Protein AF-R6LTX6-F1 (afdb_monomer_lite)

Radius of gyration: 16.49 Å; chains: 1; bounding box: 52×23×38 Å

Structure (mmCIF, N/CA/C/O backbone):
data_AF-R6LTX6-F1
#
_entry.id   AF-R6LTX6-F1
#
loop_
_atom_site.group_PDB
_atom_site.id
_atom_site.type_symbol
_atom_site.label_atom_id
_atom_site.label_alt_id
_atom_site.label_comp_id
_atom_site.label_asym_id
_atom_site.label_entity_id
_atom_site.label_seq_id
_atom_site.pdbx_PDB_ins_code
_atom_site.Cartn_x
_atom_site.Cartn_y
_atom_site.Cartn_z
_atom_site.occupancy
_atom_site.B_iso_or_equiv
_atom_site.auth_seq_id
_atom_site.auth_comp_id
_atom_site.auth_asym_id
_atom_site.auth_atom_id
_atom_site.pdbx_PDB_model_num
ATOM 1 N N . MET A 1 1 ? -2.125 16.355 3.284 1.00 78.62 1 MET A N 1
ATOM 2 C CA . MET A 1 1 ? -2.630 15.028 2.858 1.00 78.62 1 MET A CA 1
ATOM 3 C C . MET A 1 1 ? -1.784 13.875 3.386 1.00 78.62 1 MET A C 1
ATOM 5 O O . MET A 1 1 ? -2.340 13.054 4.097 1.00 78.62 1 MET A O 1
ATOM 9 N N . LEU A 1 2 ? -0.468 13.828 3.135 1.00 82.12 2 LEU A N 1
ATOM 10 C CA . LEU A 1 2 ? 0.399 12.726 3.601 1.00 82.12 2 LEU A CA 1
ATOM 11 C C . LEU A 1 2 ? 0.285 12.425 5.103 1.00 82.12 2 LEU A C 1
ATOM 13 O O . LEU A 1 2 ? 0.091 11.276 5.477 1.00 82.12 2 LEU A O 1
ATOM 17 N N . LEU A 1 3 ? 0.320 13.449 5.961 1.00 87.50 3 LEU A N 1
ATOM 18 C CA . LEU A 1 3 ? 0.192 13.255 7.411 1.00 87.50 3 LEU A CA 1
ATOM 19 C C . LEU A 1 3 ? -1.146 12.625 7.823 1.00 87.50 3 LEU A C 1
ATOM 21 O O . LEU A 1 3 ? -1.161 11.827 8.749 1.00 87.50 3 LEU A O 1
ATOM 25 N N . LEU A 1 4 ? -2.244 12.942 7.125 1.00 87.31 4 LEU A N 1
ATOM 26 C CA . LEU A 1 4 ? -3.567 12.355 7.384 1.00 87.31 4 LEU A CA 1
ATOM 27 C C . LEU A 1 4 ? -3.620 10.885 6.949 1.00 87.31 4 LEU A C 1
ATOM 29 O O . LEU A 1 4 ? -4.168 10.033 7.645 1.00 87.31 4 LEU A O 1
ATOM 33 N N . ILE A 1 5 ? -3.013 10.570 5.804 1.00 88.12 5 ILE A N 1
ATOM 34 C CA . ILE A 1 5 ? -2.917 9.194 5.311 1.00 88.12 5 ILE A CA 1
ATOM 35 C C . ILE A 1 5 ? -2.060 8.355 6.271 1.00 88.12 5 ILE A C 1
ATOM 37 O O . ILE A 1 5 ? -2.475 7.274 6.675 1.00 88.12 5 ILE A O 1
ATOM 41 N N . LEU A 1 6 ? -0.908 8.869 6.704 1.00 89.81 6 LEU A N 1
ATOM 42 C CA . LEU A 1 6 ? -0.019 8.163 7.629 1.00 89.81 6 LEU A CA 1
ATOM 43 C C . LEU A 1 6 ? -0.624 8.017 9.030 1.00 89.81 6 LEU A C 1
ATOM 45 O O . LEU A 1 6 ? -0.534 6.942 9.620 1.00 89.81 6 LEU A O 1
ATOM 49 N N . SER A 1 7 ? -1.272 9.057 9.561 1.00 90.69 7 SER A N 1
ATOM 50 C CA . SER A 1 7 ? -1.913 8.980 10.876 1.00 90.69 7 SER A CA 1
ATOM 51 C C . SER A 1 7 ? -3.105 8.020 10.875 1.00 90.69 7 SER A C 1
ATOM 53 O O . SER A 1 7 ? -3.224 7.213 11.797 1.00 90.69 7 SER A O 1
ATOM 55 N N . SER A 1 8 ? -3.934 8.024 9.823 1.00 89.62 8 SER A N 1
ATOM 56 C CA . SER A 1 8 ? -5.022 7.044 9.671 1.00 89.62 8 SER A CA 1
ATOM 57 C C . SER A 1 8 ? -4.488 5.616 9.542 1.00 89.62 8 SER A C 1
ATOM 59 O O . SER A 1 8 ? -5.011 4.708 10.183 1.00 89.62 8 SER A O 1
ATOM 61 N N . ALA A 1 9 ? -3.396 5.422 8.796 1.00 90.31 9 ALA A N 1
ATOM 62 C CA . ALA A 1 9 ? -2.734 4.128 8.661 1.00 90.31 9 ALA A CA 1
ATOM 63 C C . ALA A 1 9 ? -2.217 3.608 9.994 1.00 90.31 9 ALA A C 1
ATOM 65 O O . ALA A 1 9 ? -2.379 2.433 10.301 1.00 90.31 9 ALA A O 1
ATOM 66 N N . PHE A 1 10 ? -1.624 4.489 10.797 1.00 91.00 10 PHE A N 1
ATOM 67 C CA . PHE A 1 10 ? -1.101 4.165 12.118 1.00 91.00 10 PHE A CA 1
ATOM 68 C C . PHE A 1 10 ? -2.209 3.894 13.149 1.00 91.00 10 PHE A C 1
ATOM 70 O O . PHE A 1 10 ? -2.022 3.108 14.084 1.00 91.00 10 PHE A O 1
ATOM 77 N N . ALA A 1 11 ? -3.387 4.492 12.976 1.00 91.69 11 ALA A N 1
ATOM 78 C CA . ALA A 1 11 ? -4.525 4.292 13.866 1.00 91.69 11 ALA A CA 1
ATOM 79 C C . ALA A 1 11 ? -5.073 2.846 13.818 1.00 91.69 11 ALA A C 1
ATOM 81 O O . ALA A 1 11 ? -5.494 2.315 14.850 1.00 91.69 11 ALA A O 1
ATOM 82 N N . VAL A 1 12 ? -4.999 2.174 12.661 1.00 90.88 12 VAL A N 1
ATOM 83 C CA . VAL A 1 12 ? -5.471 0.786 12.471 1.00 90.88 12 VAL A CA 1
ATOM 84 C C . VAL A 1 12 ? -4.697 -0.239 13.329 1.00 90.88 12 VAL A C 1
ATOM 86 O O . VAL A 1 12 ? -5.312 -0.937 14.143 1.00 90.88 12 VAL A O 1
ATOM 89 N N . PRO A 1 13 ? -3.352 -0.352 13.260 1.00 91.12 13 PRO A N 1
ATOM 90 C CA . PRO A 1 13 ? -2.604 -1.300 14.086 1.00 91.12 13 PRO A CA 1
ATOM 91 C C . PRO A 1 13 ? -2.652 -0.949 15.580 1.00 91.12 13 PRO A C 1
ATOM 93 O O . PRO A 1 13 ? -2.630 -1.854 16.425 1.00 91.12 13 PRO A O 1
ATOM 96 N N . THR A 1 14 ? -2.781 0.336 15.925 1.00 92.06 14 THR A N 1
ATOM 97 C CA . THR A 1 14 ? -2.888 0.805 17.317 1.00 92.06 14 THR A CA 1
ATOM 98 C C . THR A 1 14 ? -4.281 0.637 17.929 1.00 92.06 14 THR A C 1
ATOM 100 O O . THR A 1 14 ? -4.457 0.965 19.102 1.00 92.06 14 THR A O 1
ATOM 103 N N . ARG A 1 15 ? -5.253 0.073 17.188 1.00 86.56 15 ARG A N 1
ATOM 104 C CA . ARG A 1 15 ? -6.657 -0.094 17.619 1.00 86.56 15 ARG A CA 1
ATOM 105 C C . ARG A 1 15 ? -7.307 1.225 18.049 1.00 86.56 15 ARG A C 1
ATOM 107 O O . ARG A 1 15 ? -8.153 1.256 18.936 1.00 86.56 15 ARG A O 1
ATOM 114 N N . LYS A 1 16 ? -6.887 2.328 17.430 1.00 88.81 16 LYS A N 1
ATOM 115 C CA . LYS A 1 16 ? -7.504 3.649 17.595 1.00 88.81 16 LYS A CA 1
ATOM 116 C C . LYS A 1 16 ? -8.647 3.871 16.593 1.00 88.81 16 LYS A C 1
ATOM 118 O O . LYS A 1 16 ? -9.210 4.958 16.556 1.00 88.81 16 LYS A O 1
ATOM 123 N N . THR A 1 17 ? -8.985 2.851 15.802 1.00 88.25 17 THR A N 1
ATOM 124 C CA . THR A 1 17 ? -10.089 2.815 14.831 1.00 88.25 17 THR A CA 1
ATOM 125 C C . THR A 1 17 ? -11.028 1.648 15.127 1.00 88.25 17 THR A C 1
ATOM 127 O O . THR A 1 17 ? -10.607 0.669 15.740 1.00 88.25 17 THR A O 1
ATOM 130 N N . VAL A 1 18 ? -12.257 1.711 14.607 1.00 86.81 18 VAL A N 1
ATOM 131 C CA . VAL A 1 18 ? -13.229 0.597 14.640 1.00 86.81 18 VAL A CA 1
ATOM 132 C C . VAL A 1 18 ? -12.784 -0.573 13.744 1.00 86.81 18 VAL A C 1
ATOM 134 O O . VAL A 1 18 ? -13.125 -1.723 13.992 1.00 86.81 18 VAL A O 1
ATOM 137 N N . LEU A 1 19 ? -11.957 -0.289 12.735 1.00 88.12 19 LEU A N 1
ATOM 138 C CA . LEU A 1 19 ? -11.505 -1.269 11.749 1.00 88.12 19 LEU A CA 1
ATOM 139 C C . LEU A 1 19 ? -10.603 -2.356 12.366 1.00 88.12 19 LEU A C 1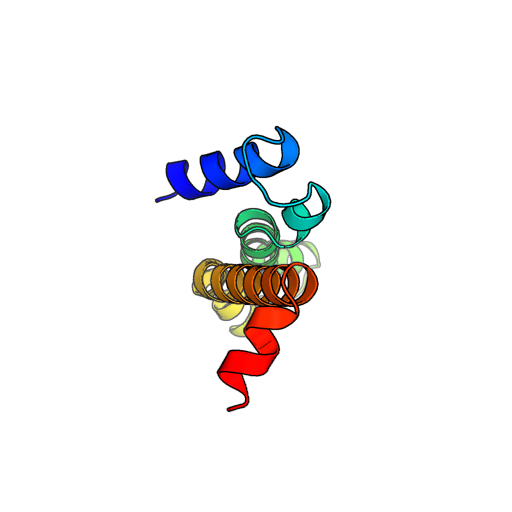
ATOM 141 O O . LEU A 1 19 ? -9.725 -2.047 13.184 1.00 88.12 19 LEU A O 1
ATOM 145 N N . PRO A 1 20 ? -10.739 -3.626 11.939 1.00 90.38 20 PRO A N 1
ATOM 146 C CA . PRO A 1 20 ? -9.890 -4.711 12.405 1.00 90.38 20 PRO A CA 1
ATOM 147 C C . PRO A 1 20 ? -8.443 -4.536 11.927 1.00 90.38 20 PRO A C 1
ATOM 149 O O . PRO A 1 20 ? -8.171 -4.042 10.837 1.00 90.38 20 PRO A O 1
ATOM 152 N N . ARG A 1 21 ? -7.476 -5.053 12.697 1.00 89.31 21 ARG A N 1
ATOM 153 C CA . ARG A 1 21 ? -6.035 -4.945 12.371 1.00 89.31 21 ARG A CA 1
ATOM 154 C C . ARG A 1 21 ? -5.657 -5.488 10.989 1.00 89.31 21 ARG A C 1
ATOM 156 O O . ARG A 1 21 ? -4.718 -4.987 10.380 1.00 89.31 21 ARG A O 1
ATOM 163 N N . ARG A 1 22 ? -6.373 -6.506 10.497 1.00 89.69 22 ARG A N 1
ATOM 164 C CA . ARG A 1 22 ? -6.142 -7.104 9.168 1.00 89.69 22 ARG A CA 1
ATOM 165 C C . ARG A 1 22 ? -6.420 -6.118 8.030 1.00 89.69 22 ARG A C 1
ATOM 167 O O . ARG A 1 22 ? -5.815 -6.231 6.970 1.00 89.69 22 ARG A O 1
ATOM 174 N N . MET A 1 23 ? -7.259 -5.114 8.277 1.00 92.69 23 MET A N 1
ATOM 175 C CA . MET A 1 23 ? -7.633 -4.092 7.304 1.00 92.69 23 MET A CA 1
ATOM 176 C C . MET A 1 23 ? -6.466 -3.184 6.904 1.00 92.69 23 MET A C 1
ATOM 178 O O . MET A 1 23 ? -6.509 -2.560 5.851 1.00 92.69 23 MET A O 1
ATOM 182 N N . PHE A 1 24 ? -5.374 -3.185 7.676 1.00 92.75 24 PHE A N 1
ATOM 183 C CA . PHE A 1 24 ? -4.140 -2.482 7.327 1.00 92.75 24 PHE A CA 1
ATOM 184 C C . PHE A 1 24 ? -3.558 -2.911 5.965 1.00 92.75 24 PHE A C 1
ATOM 186 O O . PHE A 1 24 ? -2.982 -2.090 5.254 1.00 92.75 24 PHE A O 1
ATOM 193 N N . VAL A 1 25 ? -3.753 -4.172 5.555 1.00 93.56 25 VAL A N 1
ATOM 194 C CA . VAL A 1 25 ? -3.297 -4.675 4.242 1.00 93.56 25 VAL A CA 1
ATOM 195 C C . VAL A 1 25 ? -4.021 -3.979 3.086 1.00 93.56 25 VAL A C 1
ATOM 197 O O . VAL A 1 25 ? -3.446 -3.787 2.019 1.00 93.56 25 VAL A O 1
ATOM 200 N N . PHE A 1 26 ? -5.264 -3.551 3.301 1.00 93.38 26 PHE A N 1
ATOM 201 C CA . PHE A 1 26 ? -6.055 -2.830 2.305 1.00 93.38 26 PHE A CA 1
ATOM 202 C C . PHE A 1 26 ? -5.911 -1.311 2.412 1.00 93.38 26 PHE A C 1
ATOM 204 O O . PHE A 1 26 ? -6.453 -0.590 1.580 1.00 93.38 26 PHE A O 1
ATOM 211 N N . HIS A 1 27 ? -5.174 -0.817 3.411 1.00 93.38 27 HIS A N 1
ATOM 212 C CA . HIS A 1 27 ? -5.022 0.614 3.647 1.00 93.38 27 HIS A CA 1
ATOM 213 C C . HIS A 1 27 ? -4.206 1.290 2.547 1.00 93.38 27 HIS A C 1
ATOM 215 O O . HIS A 1 27 ? -3.279 0.696 1.991 1.00 93.38 27 HIS A O 1
ATOM 221 N N . MET A 1 28 ? -4.525 2.558 2.274 1.00 93.06 28 MET A N 1
ATOM 222 C CA . MET A 1 28 ? -3.951 3.331 1.162 1.00 93.06 28 MET A CA 1
ATOM 223 C C . MET A 1 28 ? -2.418 3.211 1.017 1.00 93.06 28 MET A C 1
ATOM 225 O O . MET A 1 28 ? -1.965 2.907 -0.086 1.00 93.06 28 MET A O 1
ATOM 229 N N . PRO A 1 29 ? -1.590 3.388 2.071 1.00 94.62 29 PRO A N 1
ATOM 230 C CA . PRO A 1 29 ? -0.133 3.325 1.934 1.00 94.62 29 PRO A CA 1
ATOM 231 C C . PRO A 1 29 ? 0.392 1.989 1.421 1.00 94.62 29 PRO A C 1
ATOM 233 O O . PRO A 1 29 ? 1.379 1.978 0.694 1.00 94.62 29 PRO A O 1
ATOM 236 N N . THR A 1 30 ? -0.253 0.874 1.775 1.00 94.62 30 THR A N 1
ATOM 237 C CA . THR A 1 30 ? 0.195 -0.461 1.361 1.00 94.62 30 T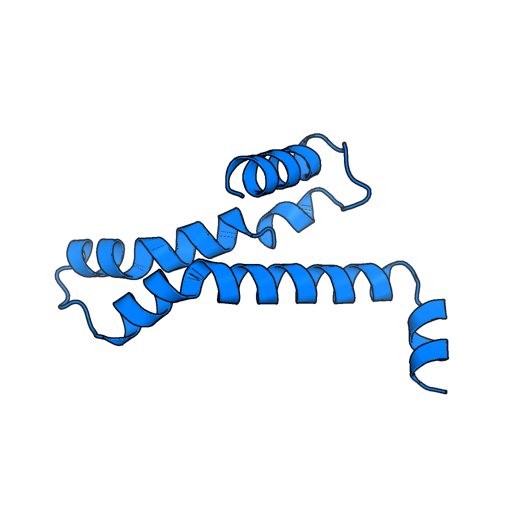HR A CA 1
ATOM 238 C C . THR A 1 30 ? 0.166 -0.569 -0.162 1.00 94.62 30 THR A C 1
ATOM 240 O O . THR A 1 30 ? 1.180 -0.879 -0.782 1.00 94.62 30 THR A O 1
ATOM 243 N N . TRP A 1 31 ? -0.968 -0.229 -0.776 1.00 95.56 31 TRP A N 1
ATOM 244 C CA . TRP A 1 31 ? -1.139 -0.301 -2.229 1.00 95.56 31 TRP A CA 1
ATOM 245 C C . TRP A 1 31 ? -0.430 0.827 -2.970 1.00 95.56 31 TRP A C 1
ATOM 247 O O . TRP A 1 31 ? 0.139 0.598 -4.035 1.00 95.56 31 TRP A O 1
ATOM 257 N N . GLN A 1 32 ? -0.384 2.025 -2.387 1.00 95.00 32 GLN A N 1
ATOM 258 C CA . GLN A 1 32 ? 0.335 3.147 -2.978 1.00 95.00 32 GLN A CA 1
ATOM 259 C C . GLN A 1 32 ? 1.834 2.850 -3.106 1.00 95.00 32 GLN A C 1
ATOM 261 O O . GLN A 1 32 ? 2.406 3.087 -4.166 1.00 95.00 32 GLN A O 1
ATOM 266 N N . ILE A 1 33 ? 2.466 2.285 -2.069 1.00 95.06 33 ILE A N 1
ATOM 267 C CA . ILE A 1 33 ? 3.884 1.898 -2.115 1.00 95.06 33 ILE A CA 1
ATOM 268 C C . ILE A 1 33 ? 4.111 0.807 -3.165 1.00 95.06 33 ILE A C 1
ATOM 270 O O . ILE A 1 33 ? 5.060 0.907 -3.939 1.00 95.06 33 ILE A O 1
ATOM 274 N N . ILE A 1 34 ? 3.232 -0.199 -3.232 1.00 95.56 34 ILE A N 1
ATOM 275 C CA . ILE A 1 34 ? 3.323 -1.268 -4.238 1.00 95.56 34 ILE A CA 1
ATOM 276 C C . ILE A 1 34 ? 3.327 -0.677 -5.651 1.00 95.56 34 ILE A C 1
ATOM 278 O O . ILE A 1 34 ? 4.224 -0.987 -6.429 1.00 95.56 34 ILE A O 1
ATOM 282 N N . PHE A 1 35 ? 2.365 0.191 -5.973 1.00 96.19 35 PHE A N 1
ATOM 283 C CA . PHE A 1 35 ? 2.245 0.768 -7.311 1.00 96.19 35 PHE A CA 1
ATOM 284 C C . PHE A 1 35 ? 3.368 1.753 -7.645 1.00 96.19 35 PHE A C 1
ATOM 286 O O . PHE A 1 35 ? 3.891 1.725 -8.759 1.00 96.19 35 PHE A O 1
ATOM 293 N N . VAL A 1 36 ? 3.786 2.584 -6.684 1.00 96.50 36 VAL A N 1
ATOM 294 C CA . VAL A 1 36 ? 4.890 3.535 -6.885 1.00 96.50 36 VAL A CA 1
ATOM 295 C C . VAL A 1 36 ? 6.189 2.816 -7.239 1.00 96.50 36 VAL A C 1
ATOM 297 O O . VAL A 1 36 ? 6.912 3.303 -8.104 1.00 96.50 36 VAL A O 1
ATOM 300 N N . LEU A 1 37 ? 6.453 1.655 -6.627 1.00 96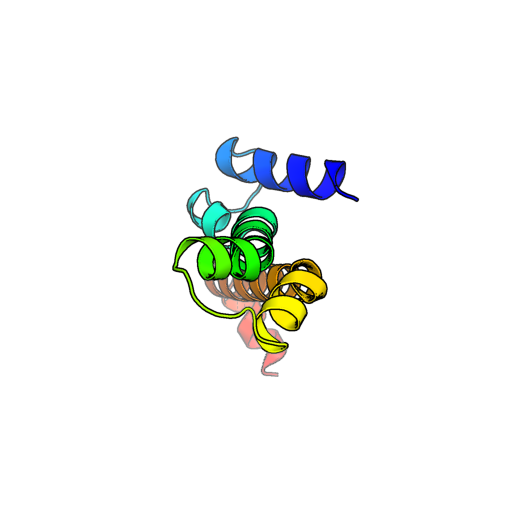.50 37 LEU A N 1
ATOM 301 C CA . LEU A 1 37 ? 7.696 0.898 -6.804 1.00 96.50 37 LEU A CA 1
ATOM 302 C C . LEU A 1 37 ? 7.759 0.053 -8.086 1.00 96.50 37 LEU A C 1
ATOM 304 O O . LEU A 1 37 ? 8.822 -0.485 -8.393 1.00 96.50 37 LEU A O 1
ATOM 308 N N . ILE A 1 38 ? 6.671 -0.077 -8.852 1.00 95.00 38 ILE A N 1
ATOM 309 C CA . ILE A 1 38 ? 6.643 -0.870 -10.097 1.00 95.00 38 ILE A CA 1
ATOM 310 C C . ILE A 1 38 ? 7.774 -0.496 -11.075 1.00 95.00 38 ILE A C 1
ATOM 312 O O . ILE A 1 38 ? 8.525 -1.396 -11.467 1.00 95.00 38 ILE A O 1
ATOM 316 N N . PRO A 1 39 ? 7.960 0.783 -11.469 1.00 94.62 39 PRO A N 1
ATOM 317 C CA . PRO A 1 39 ? 9.041 1.158 -12.378 1.00 94.62 39 PRO A CA 1
ATOM 318 C C . PRO A 1 39 ? 10.432 0.858 -11.803 1.00 94.62 39 PRO A C 1
ATOM 320 O O . PRO A 1 39 ? 11.320 0.460 -12.556 1.00 94.62 39 PRO A O 1
ATOM 323 N N . ASP A 1 40 ? 10.634 1.002 -10.491 1.00 94.56 40 ASP A N 1
ATOM 324 C CA . ASP A 1 40 ? 11.920 0.729 -9.839 1.00 94.56 40 ASP A CA 1
ATOM 325 C C . ASP A 1 40 ? 12.244 -0.767 -9.823 1.00 94.56 40 ASP A C 1
ATOM 327 O O . ASP A 1 40 ? 13.344 -1.168 -10.205 1.00 94.56 40 ASP A O 1
ATOM 331 N N . ILE A 1 41 ? 11.270 -1.610 -9.467 1.00 94.62 41 ILE A N 1
ATOM 332 C CA . ILE A 1 41 ? 11.408 -3.073 -9.496 1.00 94.62 41 ILE A CA 1
ATOM 333 C C . ILE A 1 41 ? 11.728 -3.547 -10.915 1.00 94.62 41 ILE A C 1
ATOM 335 O O . ILE A 1 41 ? 12.583 -4.412 -11.108 1.00 94.62 41 ILE A O 1
ATOM 339 N N . ARG A 1 42 ? 11.086 -2.953 -11.925 1.00 94.25 42 ARG A N 1
ATOM 340 C CA . ARG A 1 42 ? 11.316 -3.316 -13.324 1.00 94.25 42 ARG A CA 1
ATOM 341 C C . ARG A 1 42 ? 12.719 -2.958 -13.804 1.00 94.25 42 ARG A C 1
ATOM 343 O O . ARG A 1 42 ? 13.368 -3.791 -14.435 1.00 94.25 42 ARG A O 1
ATOM 350 N N . LYS A 1 43 ? 13.214 -1.770 -13.438 1.00 94.44 43 LYS A N 1
ATOM 351 C CA . LYS A 1 43 ? 14.610 -1.375 -13.688 1.00 94.44 43 LYS A CA 1
ATOM 352 C C . LYS A 1 43 ? 15.589 -2.322 -13.003 1.00 94.44 43 LYS A C 1
ATOM 354 O O . LYS A 1 43 ? 16.559 -2.741 -13.626 1.00 94.44 43 LYS A O 1
ATOM 359 N N . LEU A 1 44 ? 15.331 -2.681 -11.743 1.00 95.94 44 LEU A N 1
ATOM 360 C CA . LEU A 1 44 ? 16.166 -3.624 -10.990 1.00 95.94 44 LEU A CA 1
ATOM 361 C C . LEU A 1 44 ? 16.191 -5.019 -11.628 1.00 95.94 44 LEU A C 1
ATOM 363 O O . LEU A 1 44 ? 17.220 -5.686 -11.593 1.00 95.94 44 LEU A O 1
ATOM 367 N N . ALA A 1 45 ? 15.092 -5.439 -12.256 1.00 95.44 45 ALA A N 1
ATOM 368 C CA . ALA A 1 45 ? 15.010 -6.690 -13.006 1.00 95.44 45 ALA A CA 1
ATOM 369 C C . ALA A 1 45 ? 15.724 -6.646 -14.377 1.00 95.44 45 ALA A C 1
ATOM 371 O O . ALA A 1 45 ? 15.709 -7.642 -15.098 1.00 95.44 45 ALA A O 1
ATOM 372 N N . GLY A 1 46 ? 16.332 -5.515 -14.759 1.00 93.06 46 GLY A N 1
ATOM 373 C CA . GLY A 1 46 ? 17.007 -5.344 -16.050 1.00 93.06 46 GLY A CA 1
ATOM 374 C C . GLY A 1 46 ? 16.054 -5.229 -17.243 1.00 93.06 46 GLY A C 1
ATOM 375 O O . GLY A 1 46 ? 16.493 -5.333 -18.386 1.00 93.06 46 GLY A O 1
ATOM 376 N N . ALA A 1 47 ? 14.758 -5.029 -16.990 1.00 92.62 47 ALA A N 1
ATOM 377 C CA . ALA A 1 47 ? 13.752 -4.846 -18.025 1.00 92.62 47 ALA A CA 1
ATOM 378 C C . ALA A 1 47 ? 13.559 -3.359 -18.351 1.00 92.62 47 ALA A C 1
ATOM 380 O O . ALA A 1 47 ? 13.721 -2.480 -17.502 1.00 92.62 47 ALA A O 1
ATOM 381 N N . GLU A 1 48 ? 13.164 -3.078 -19.590 1.00 92.19 48 GLU A N 1
ATOM 382 C CA . GLU A 1 48 ? 12.778 -1.731 -19.993 1.00 92.19 48 GLU A CA 1
ATOM 383 C C . GLU A 1 48 ? 11.494 -1.307 -19.265 1.00 92.19 48 GLU A C 1
ATOM 385 O O . GLU A 1 48 ? 10.552 -2.097 -19.110 1.00 92.19 48 GLU A O 1
ATOM 390 N N . VAL A 1 49 ? 11.472 -0.058 -18.796 1.00 92.69 49 VAL A N 1
ATOM 391 C CA . VAL A 1 49 ? 10.288 0.523 -18.159 1.00 92.69 49 VAL A CA 1
ATOM 392 C C . VAL A 1 49 ? 9.291 0.905 -19.234 1.00 92.69 49 VAL A C 1
ATOM 394 O O . VAL A 1 49 ? 9.565 1.749 -20.082 1.00 92.69 49 VAL A O 1
ATOM 397 N N . SER A 1 50 ? 8.120 0.287 -19.178 1.00 93.88 50 SER A N 1
ATOM 398 C CA . SER A 1 50 ? 7.025 0.552 -20.095 1.00 93.88 50 SER A CA 1
ATOM 399 C C . SER A 1 50 ? 6.189 1.747 -19.640 1.00 93.88 50 SER A C 1
ATOM 401 O O . SER A 1 50 ? 6.171 2.128 -18.467 1.00 93.88 50 SER A O 1
ATOM 403 N N . THR A 1 51 ? 5.407 2.305 -20.564 1.00 94.31 51 THR A N 1
ATOM 404 C CA . THR A 1 51 ? 4.419 3.349 -20.258 1.00 94.31 51 THR A CA 1
ATOM 405 C C . THR A 1 51 ? 3.436 2.911 -19.168 1.00 94.31 51 THR A C 1
ATOM 407 O O . THR A 1 51 ? 3.058 3.726 -18.332 1.00 94.31 51 THR A O 1
ATOM 410 N N . MET A 1 52 ? 3.063 1.627 -19.124 1.00 93.06 52 MET A N 1
ATOM 411 C CA . MET A 1 52 ? 2.130 1.111 -18.118 1.00 93.06 52 MET A CA 1
ATOM 412 C C . MET A 1 52 ? 2.709 1.146 -16.703 1.00 93.06 52 MET A C 1
ATOM 414 O O . MET A 1 52 ? 1.981 1.441 -15.761 1.00 93.06 52 MET A O 1
ATOM 418 N N . ASP A 1 53 ? 4.015 0.927 -16.543 1.00 94.12 53 ASP A N 1
ATOM 419 C CA . ASP A 1 53 ? 4.664 1.014 -15.230 1.00 94.12 53 ASP A CA 1
ATOM 420 C C . ASP A 1 53 ? 4.583 2.446 -14.672 1.00 94.12 53 ASP A C 1
ATOM 422 O O . ASP A 1 53 ? 4.355 2.649 -13.479 1.00 94.12 53 ASP A O 1
ATOM 426 N N . PHE A 1 54 ? 4.695 3.450 -15.549 1.00 93.94 54 PHE A N 1
ATOM 427 C CA . PHE A 1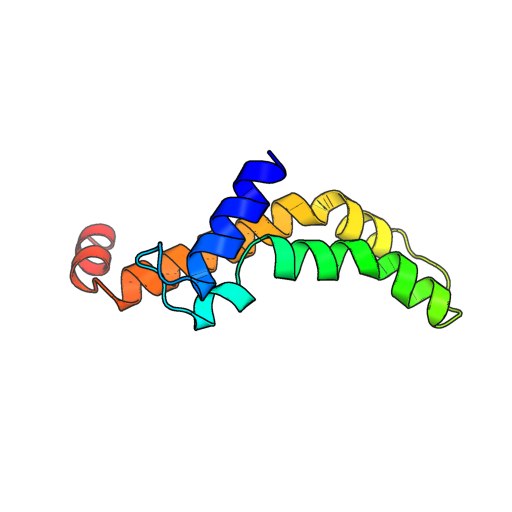 54 ? 4.514 4.853 -15.179 1.00 93.94 54 PHE A CA 1
ATOM 428 C C . PHE A 1 54 ? 3.060 5.213 -14.889 1.00 93.94 54 PHE A C 1
ATOM 430 O O . PHE A 1 54 ? 2.818 5.946 -13.933 1.00 93.94 54 PHE A O 1
ATOM 437 N N . VAL A 1 55 ? 2.103 4.705 -15.673 1.00 95.12 55 VAL A N 1
ATOM 438 C CA . VAL A 1 55 ? 0.668 4.920 -15.418 1.00 95.12 55 VAL A CA 1
ATOM 439 C C . VAL A 1 55 ? 0.294 4.383 -14.039 1.00 95.12 55 VAL A C 1
ATOM 441 O O . VAL A 1 55 ? -0.309 5.107 -13.252 1.00 95.12 55 VAL A O 1
ATOM 444 N N . LEU A 1 56 ? 0.722 3.161 -13.708 1.00 93.69 56 LEU A N 1
ATOM 445 C CA . LEU A 1 56 ? 0.462 2.556 -12.401 1.00 93.69 56 LEU A CA 1
ATOM 446 C C . LEU A 1 56 ? 1.116 3.349 -11.260 1.00 93.69 56 LEU A C 1
ATOM 448 O O . LEU A 1 56 ? 0.489 3.573 -10.228 1.00 93.69 56 LEU A O 1
ATOM 452 N N . SER A 1 57 ? 2.351 3.819 -11.447 1.00 95.25 57 SER A N 1
ATOM 453 C CA . SER A 1 57 ? 3.058 4.614 -10.434 1.00 95.25 57 SER A CA 1
ATOM 454 C C . SER A 1 57 ? 2.417 5.997 -10.213 1.00 95.25 57 SER A C 1
ATOM 456 O O . SER A 1 57 ? 2.201 6.400 -9.067 1.00 95.25 57 SER A O 1
ATOM 458 N N . GLN A 1 58 ? 2.037 6.702 -11.287 1.00 94.88 58 GLN A N 1
ATOM 459 C CA . GLN A 1 58 ? 1.387 8.021 -11.231 1.00 94.88 58 GLN A CA 1
ATOM 460 C C . GLN A 1 58 ? -0.031 7.959 -10.651 1.00 94.88 58 GLN A C 1
ATOM 462 O O . GLN A 1 58 ? -0.386 8.796 -9.824 1.00 94.88 58 GLN A O 1
ATOM 467 N N . ASP A 1 59 ? -0.824 6.958 -11.044 1.00 94.94 59 ASP A N 1
ATOM 468 C CA . ASP A 1 59 ? -2.212 6.794 -10.592 1.00 94.94 59 ASP A CA 1
ATOM 469 C C . ASP A 1 59 ? -2.336 6.011 -9.268 1.00 94.94 59 ASP A C 1
ATOM 471 O O . ASP A 1 59 ? -3.432 5.775 -8.755 1.00 94.94 59 ASP A O 1
ATOM 475 N N . SER A 1 60 ? -1.201 5.642 -8.665 1.00 94.88 60 SER A N 1
ATOM 476 C CA . SER A 1 60 ? -1.110 4.855 -7.427 1.00 94.88 60 SER A CA 1
ATOM 477 C C . SER A 1 60 ? -2.006 5.362 -6.295 1.00 94.88 60 SER A C 1
ATOM 479 O O . SER A 1 60 ? -2.586 4.561 -5.565 1.00 94.88 60 SER A O 1
ATOM 481 N N . GLY A 1 61 ? -2.140 6.683 -6.142 1.00 93.06 61 GLY A N 1
ATOM 482 C CA . GLY A 1 61 ? -2.983 7.293 -5.115 1.00 93.06 61 GLY A CA 1
ATOM 483 C C . GLY A 1 61 ? -4.476 7.030 -5.330 1.00 93.06 61 GLY A C 1
ATOM 484 O O . GLY A 1 61 ? -5.173 6.683 -4.377 1.00 93.06 61 GLY A O 1
ATOM 485 N N . ASN A 1 62 ? -4.954 7.145 -6.570 1.00 94.56 62 ASN A N 1
ATOM 486 C CA . ASN A 1 62 ? -6.357 6.917 -6.917 1.00 94.56 62 ASN A CA 1
ATOM 487 C C . ASN A 1 62 ? -6.699 5.426 -6.844 1.00 94.56 62 ASN A C 1
ATOM 489 O O . ASN A 1 62 ? -7.697 5.053 -6.227 1.00 94.56 62 ASN A O 1
ATOM 493 N N . ALA A 1 63 ? -5.832 4.567 -7.387 1.00 94.38 63 ALA A N 1
ATOM 494 C CA . ALA A 1 63 ? -5.993 3.119 -7.300 1.00 94.38 63 ALA A CA 1
ATOM 495 C C . ALA A 1 63 ? -5.993 2.632 -5.839 1.00 94.38 63 ALA A C 1
ATOM 497 O O . ALA A 1 63 ? -6.864 1.860 -5.438 1.00 94.38 63 ALA A O 1
ATOM 498 N N . ALA A 1 64 ? -5.069 3.125 -5.007 1.00 95.12 64 ALA A N 1
ATOM 499 C CA . ALA A 1 64 ? -5.025 2.786 -3.586 1.00 95.12 64 ALA A CA 1
ATOM 500 C C . ALA A 1 64 ? -6.264 3.278 -2.822 1.00 95.12 64 ALA A C 1
ATOM 502 O O . ALA A 1 64 ? -6.750 2.579 -1.932 1.00 95.12 64 ALA A O 1
ATOM 503 N N . LEU A 1 65 ? -6.793 4.456 -3.168 1.00 94.00 65 LEU A N 1
ATOM 504 C CA . LEU A 1 65 ? -8.030 4.971 -2.585 1.00 94.00 65 LEU A CA 1
ATOM 505 C C . LEU A 1 65 ? -9.232 4.095 -2.954 1.00 94.00 65 LEU A C 1
ATOM 507 O O . LEU A 1 65 ? -10.023 3.761 -2.075 1.00 94.00 65 LEU A O 1
ATOM 511 N N . LEU A 1 66 ? -9.344 3.688 -4.221 1.00 95.94 66 LEU A N 1
ATOM 512 C CA . LEU A 1 66 ? -10.415 2.812 -4.696 1.00 95.94 66 LEU A CA 1
ATOM 513 C C . LEU A 1 66 ? -10.395 1.460 -3.971 1.00 95.94 66 LEU A C 1
ATOM 515 O O . LEU A 1 66 ? -11.433 0.999 -3.492 1.00 95.94 66 LEU A O 1
ATOM 519 N N . ILE A 1 67 ? -9.212 0.852 -3.839 1.00 95.56 67 ILE A N 1
ATOM 520 C CA . ILE A 1 67 ? -9.028 -0.400 -3.092 1.00 95.56 67 ILE A CA 1
ATOM 521 C C . ILE A 1 67 ? -9.443 -0.211 -1.630 1.00 95.56 67 ILE A C 1
ATOM 523 O O . ILE A 1 67 ? -10.199 -1.021 -1.091 1.00 95.56 67 ILE A O 1
ATOM 527 N N . TRP A 1 68 ? -8.997 0.880 -1.001 1.00 94.88 68 TRP A N 1
ATOM 528 C CA . TRP A 1 68 ? -9.329 1.178 0.387 1.00 94.88 68 TRP A CA 1
ATOM 529 C C . TRP A 1 68 ? -10.835 1.357 0.600 1.00 94.88 68 TRP A C 1
ATOM 531 O O . TRP A 1 68 ? -11.404 0.746 1.503 1.00 94.88 68 TRP A O 1
ATOM 541 N N . MET A 1 69 ? -11.495 2.159 -0.237 1.00 94.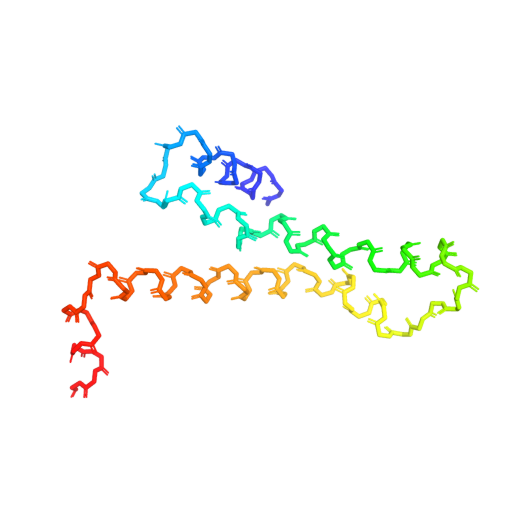62 69 MET A N 1
ATOM 542 C CA . MET A 1 69 ? -12.938 2.402 -0.159 1.00 94.62 69 MET A CA 1
ATOM 543 C C . MET A 1 69 ? -13.740 1.118 -0.370 1.00 94.62 69 MET A C 1
ATOM 545 O O . MET A 1 69 ? -14.644 0.837 0.411 1.00 94.62 69 MET A O 1
ATOM 549 N N . THR A 1 70 ? -13.363 0.305 -1.358 1.00 95.00 70 THR A N 1
ATOM 550 C CA . THR A 1 70 ? -14.022 -0.980 -1.639 1.00 95.00 70 THR A CA 1
ATOM 551 C C . THR A 1 70 ? -13.907 -1.929 -0.447 1.00 95.00 70 THR A C 1
ATOM 553 O O . THR A 1 70 ? -14.904 -2.496 -0.007 1.00 95.00 70 THR A O 1
ATOM 556 N N . ALA A 1 71 ? -12.713 -2.052 0.141 1.00 93.88 71 ALA A N 1
ATOM 557 C CA . ALA A 1 71 ? -12.511 -2.875 1.330 1.00 93.88 71 ALA A CA 1
ATOM 558 C C . ALA A 1 71 ? -13.332 -2.376 2.532 1.00 93.88 71 ALA A C 1
ATOM 560 O O . ALA A 1 71 ? -13.840 -3.189 3.301 1.00 93.88 71 ALA A O 1
ATOM 561 N N . ASN A 1 72 ? -13.489 -1.055 2.688 1.00 93.06 72 ASN A N 1
ATOM 562 C CA . ASN A 1 72 ? -14.340 -0.478 3.732 1.00 93.06 72 ASN A CA 1
ATOM 563 C C . ASN A 1 72 ? -15.818 -0.759 3.506 1.00 93.06 72 ASN A C 1
ATOM 565 O O . ASN A 1 72 ? -16.487 -1.142 4.458 1.00 93.06 72 ASN A O 1
ATOM 569 N N . ALA A 1 73 ? -16.307 -0.627 2.274 1.00 92.56 73 ALA A N 1
ATOM 570 C CA . ALA A 1 73 ? -17.690 -0.948 1.941 1.00 92.56 73 ALA A CA 1
ATOM 571 C C . ALA A 1 73 ? -18.000 -2.426 2.219 1.00 92.56 73 ALA A C 1
ATOM 573 O O . ALA A 1 73 ? -18.968 -2.732 2.905 1.00 92.56 73 ALA A O 1
ATOM 574 N N . MET A 1 74 ? -17.126 -3.338 1.778 1.00 91.56 74 MET A N 1
ATOM 575 C CA . MET A 1 74 ? -17.286 -4.773 2.032 1.00 91.56 74 MET A CA 1
ATOM 576 C C . MET A 1 74 ? -17.246 -5.120 3.521 1.00 91.56 74 MET A C 1
ATOM 578 O O . MET A 1 74 ? -18.017 -5.957 3.980 1.00 91.56 74 MET A O 1
ATOM 582 N N . TRP A 1 75 ? -16.333 -4.507 4.281 1.00 91.50 75 TRP A N 1
ATOM 583 C CA . TRP A 1 75 ? -16.257 -4.739 5.721 1.00 91.50 75 TRP A CA 1
AT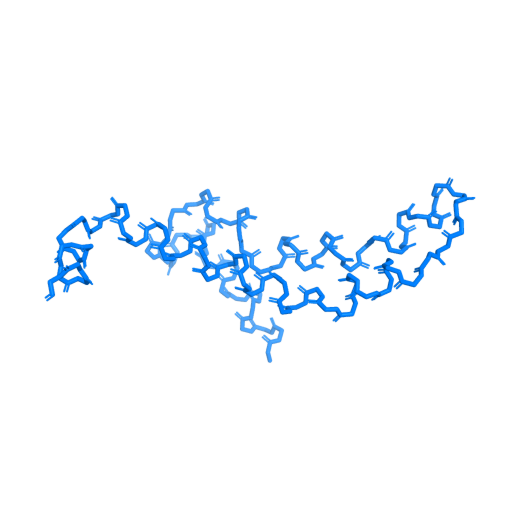OM 584 C C . TRP A 1 75 ? -17.488 -4.186 6.447 1.00 91.50 75 TRP A C 1
ATOM 586 O O . TRP A 1 75 ? -18.020 -4.862 7.319 1.00 91.50 75 TRP A O 1
ATOM 596 N N . ALA A 1 76 ? -17.966 -3.001 6.061 1.00 89.06 76 ALA A N 1
ATOM 597 C CA . ALA A 1 76 ? -19.156 -2.399 6.648 1.00 89.06 76 ALA A CA 1
ATOM 598 C C . ALA A 1 76 ? -20.420 -3.232 6.379 1.00 89.06 76 ALA A C 1
ATOM 600 O O . ALA A 1 76 ? -21.164 -3.483 7.320 1.00 89.06 76 ALA A O 1
ATOM 601 N N . GLY A 1 77 ? -20.624 -3.715 5.146 1.00 87.88 77 GLY A N 1
ATOM 602 C CA . GLY A 1 77 ? -21.749 -4.607 4.821 1.00 87.88 77 GLY A CA 1
ATOM 603 C C . GLY A 1 77 ? -21.676 -5.944 5.567 1.00 87.88 77 GLY A C 1
ATOM 604 O O . GLY A 1 77 ? -22.668 -6.421 6.107 1.00 87.88 77 GLY A O 1
ATOM 605 N N . ALA A 1 78 ? -20.474 -6.515 5.715 1.00 84.44 78 ALA A N 1
ATOM 606 C CA . ALA A 1 78 ? -20.287 -7.749 6.481 1.00 84.44 78 ALA A CA 1
ATOM 607 C C . ALA A 1 78 ? -20.545 -7.592 7.995 1.00 84.44 78 ALA A C 1
ATOM 609 O O . ALA A 1 78 ? -20.931 -8.564 8.643 1.00 84.44 78 ALA A O 1
ATOM 610 N N . GLU A 1 79 ? -20.307 -6.406 8.565 1.00 80.62 79 GLU A N 1
ATOM 611 C CA . GLU A 1 79 ? -20.530 -6.118 9.991 1.00 80.62 79 GLU A CA 1
ATOM 612 C C . GLU A 1 79 ? -21.986 -5.694 10.283 1.00 80.62 79 GLU A C 1
ATOM 614 O O . GLU A 1 79 ? -22.474 -5.926 11.388 1.00 80.62 79 GLU A O 1
ATOM 619 N N . HIS A 1 80 ? -22.682 -5.118 9.293 1.00 71.88 80 HIS A N 1
ATOM 620 C CA . HIS A 1 80 ? -24.055 -4.605 9.390 1.00 71.88 80 HIS A CA 1
ATOM 621 C C . HIS A 1 80 ? -24.946 -5.125 8.245 1.00 71.88 80 HIS A C 1
ATOM 623 O O . HIS A 1 80 ? -25.315 -4.354 7.354 1.00 71.88 80 HIS A O 1
ATOM 629 N N . PRO A 1 81 ? -25.330 -6.415 8.252 1.00 64.38 81 PRO A N 1
ATOM 630 C CA . PRO A 1 81 ? -26.133 -7.016 7.182 1.00 64.38 81 PRO A CA 1
ATOM 631 C C . PRO A 1 81 ? -27.526 -6.379 7.024 1.00 64.38 81 PRO A C 1
ATOM 633 O O . PRO A 1 81 ? -28.143 -6.485 5.968 1.00 64.38 81 PRO A O 1
ATOM 636 N N . GLU A 1 82 ? -28.032 -5.691 8.051 1.00 63.06 82 GLU A N 1
ATOM 637 C CA . GLU A 1 82 ? -29.256 -4.887 7.985 1.00 63.06 82 GLU A CA 1
ATOM 638 C C . GLU A 1 82 ? -29.189 -3.717 6.983 1.00 63.06 82 GLU A C 1
ATOM 640 O O . GLU A 1 82 ? -30.213 -3.372 6.398 1.00 63.06 82 GLU A O 1
ATOM 645 N N . MET A 1 83 ? -28.003 -3.143 6.742 1.00 58.97 83 MET A N 1
ATOM 646 C CA . MET A 1 83 ? -27.806 -2.015 5.816 1.00 58.97 83 MET A CA 1
ATOM 647 C C . MET A 1 83 ? -27.855 -2.450 4.344 1.00 58.97 83 MET A C 1
ATOM 649 O O . MET A 1 83 ? -28.252 -1.664 3.485 1.00 58.97 83 MET A O 1
ATOM 653 N N . ASP A 1 84 ? -27.484 -3.699 4.047 1.00 59.09 84 ASP A N 1
ATOM 654 C CA . ASP A 1 84 ? -27.548 -4.247 2.688 1.00 59.09 84 ASP A CA 1
ATOM 655 C C . ASP A 1 84 ? -29.012 -4.433 2.238 1.00 59.09 84 ASP A C 1
ATOM 657 O O . ASP A 1 84 ? -29.342 -4.148 1.089 1.00 59.09 84 ASP A O 1
ATOM 661 N N . MET A 1 85 ? -29.919 -4.796 3.157 1.00 58.78 85 MET A N 1
ATOM 662 C CA . MET A 1 85 ? -31.358 -4.917 2.869 1.00 58.78 85 MET A CA 1
ATOM 663 C C . MET A 1 85 ? -32.040 -3.577 2.562 1.00 58.78 85 MET A C 1
ATOM 665 O O . MET A 1 85 ? -32.974 -3.551 1.766 1.00 58.78 85 MET A O 1
ATOM 669 N N . GLU A 1 86 ? -31.612 -2.466 3.173 1.00 58.38 86 GLU A N 1
ATOM 670 C CA . GLU A 1 86 ? -32.184 -1.139 2.882 1.00 58.38 86 GLU A CA 1
ATOM 671 C C . GLU A 1 86 ? -31.727 -0.576 1.529 1.00 58.38 86 GLU A C 1
ATOM 673 O O . GLU A 1 86 ? -32.437 0.237 0.947 1.00 58.38 86 GLU A O 1
ATOM 678 N N . MET A 1 87 ? -30.571 -1.004 1.010 1.00 59.28 87 MET A N 1
ATOM 679 C CA . MET A 1 87 ? -30.097 -0.600 -0.321 1.00 59.28 87 MET A CA 1
ATOM 680 C C . MET A 1 87 ? -30.700 -1.428 -1.467 1.00 59.28 87 MET A C 1
ATOM 682 O O . MET A 1 87 ? -30.623 -1.002 -2.620 1.00 59.28 87 MET A O 1
ATOM 686 N N . GLU A 1 88 ? -31.265 -2.605 -1.173 1.00 58.03 88 GLU A N 1
ATOM 687 C CA . GLU A 1 88 ? -31.950 -3.467 -2.149 1.00 58.03 88 GLU A CA 1
ATOM 688 C C . GLU A 1 88 ? -33.461 -3.169 -2.301 1.00 58.03 88 GLU A C 1
ATOM 690 O O . GLU A 1 88 ? -34.088 -3.709 -3.217 1.00 58.03 88 GLU A O 1
ATOM 695 N N . MET A 1 89 ? -34.046 -2.319 -1.443 1.00 47.66 89 MET A N 1
ATOM 696 C CA . MET A 1 89 ? -35.459 -1.883 -1.490 1.00 47.66 89 MET A CA 1
ATOM 697 C C . MET A 1 89 ? -35.641 -0.509 -2.142 1.00 47.66 89 MET A C 1
ATOM 699 O O . MET A 1 89 ? -36.729 -0.299 -2.730 1.00 47.66 89 MET A O 1
#

Secondary structure (DSSP, 8-state):
-HHHHHHHHHHTTTT-SSS-GGGGGGSHHHHHHHHHTHHHHHHHTTPPPPHHHHHHHHTHHHHHHHHHHHHHHHHHHHH-HHHHHHH--

pLDDT: mean 88.61, std 10.91, range [47.66, 96.5]

Foldseek 3Di:
DVVVLVVVLVCLCVVVDPDHVVLSCLRLVNQLVVLLCQQVVCVVVVHDRDPVSVVSNVCSNVVSVVSSVVSVVVVVCVVCVVVVVVVVD

Sequence (89 aa):
MLLLILSSAFAVPTRKTVLPRRMFVFHMPTWQIIFVLIPDIRKLAGAEVSTMDFVLSQDSGNAALLIWMTANAMWAGAEHPEMDMEMEM